Protein AF-A0A7S2CD07-F1 (afdb_monomer_lite)

Structure (mmCIF, N/CA/C/O backbone):
data_AF-A0A7S2CD07-F1
#
_entry.id   AF-A0A7S2CD07-F1
#
loop_
_atom_site.group_PDB
_atom_site.id
_atom_site.type_symbol
_atom_site.label_atom_id
_atom_site.label_alt_id
_atom_site.label_comp_id
_atom_site.label_asym_id
_atom_site.label_entity_id
_atom_site.label_seq_id
_atom_site.pdbx_PDB_ins_code
_atom_site.Cartn_x
_atom_site.Cartn_y
_atom_site.Cartn_z
_atom_site.occupancy
_atom_site.B_iso_or_equiv
_atom_site.auth_seq_id
_atom_site.auth_comp_id
_atom_site.auth_asym_id
_atom_site.auth_atom_id
_atom_site.pdbx_PDB_model_num
ATOM 1 N N . MET A 1 1 ? -21.405 -4.643 19.195 1.00 43.84 1 MET A N 1
ATOM 2 C CA . MET A 1 1 ? -19.970 -4.922 18.968 1.00 43.84 1 MET A CA 1
ATOM 3 C C . MET A 1 1 ? -19.616 -4.439 17.570 1.00 43.84 1 MET A C 1
ATOM 5 O O . MET A 1 1 ? -19.987 -5.109 16.615 1.00 43.84 1 MET A O 1
ATOM 9 N N . ALA A 1 2 ? -19.004 -3.261 17.420 1.00 51.16 2 ALA A N 1
ATOM 10 C CA . ALA A 1 2 ? -18.501 -2.830 16.114 1.00 51.16 2 ALA A CA 1
ATOM 11 C C . ALA A 1 2 ? -17.380 -3.801 15.719 1.00 51.16 2 ALA A C 1
ATOM 13 O O . ALA A 1 2 ? -16.311 -3.814 16.324 1.00 51.16 2 ALA A O 1
ATOM 14 N N . GLY A 1 3 ? -17.703 -4.736 14.827 1.00 63.81 3 GLY A N 1
ATOM 15 C CA . GLY A 1 3 ? -16.822 -5.843 14.486 1.00 63.81 3 GLY A CA 1
ATOM 16 C C . GLY A 1 3 ? -15.568 -5.360 13.764 1.00 63.81 3 GLY A C 1
ATOM 17 O O . GLY A 1 3 ? -15.564 -4.305 13.135 1.00 63.81 3 GLY A O 1
ATOM 18 N N . LEU A 1 4 ? -14.525 -6.190 13.781 1.00 63.84 4 LEU A N 1
ATOM 19 C CA . LEU A 1 4 ? -13.267 -5.988 13.049 1.00 63.84 4 LEU A CA 1
ATOM 20 C C . LEU A 1 4 ? -13.479 -5.561 11.578 1.00 63.84 4 LEU A C 1
ATOM 22 O O . LEU A 1 4 ? -12.668 -4.827 11.021 1.00 63.84 4 LEU A O 1
ATOM 26 N N . ARG A 1 5 ? -14.597 -5.972 10.961 1.00 66.25 5 ARG A N 1
ATOM 27 C CA . ARG A 1 5 ? -15.000 -5.588 9.597 1.00 66.25 5 ARG A CA 1
ATOM 28 C C . ARG A 1 5 ? -15.281 -4.092 9.429 1.00 66.25 5 ARG A C 1
ATOM 30 O O . ARG A 1 5 ? -14.878 -3.534 8.415 1.00 66.25 5 ARG A O 1
ATOM 37 N N . ASP A 1 6 ? -15.916 -3.445 10.406 1.00 69.50 6 ASP A N 1
ATOM 38 C CA . ASP A 1 6 ? -16.236 -2.013 10.332 1.00 69.50 6 ASP A CA 1
ATOM 39 C C . ASP A 1 6 ? -14.962 -1.156 10.387 1.00 69.50 6 ASP A C 1
ATOM 41 O O . ASP A 1 6 ? -14.798 -0.203 9.625 1.00 69.50 6 ASP A O 1
ATOM 45 N N . LEU A 1 7 ? -13.992 -1.570 11.211 1.00 70.56 7 LEU A N 1
ATOM 46 C CA . LEU A 1 7 ? -12.676 -0.935 11.270 1.00 70.56 7 LEU A CA 1
ATOM 47 C C . LEU A 1 7 ? -11.976 -1.001 9.908 1.00 70.56 7 LEU A C 1
ATOM 49 O O . LEU A 1 7 ? -11.522 0.019 9.406 1.00 70.56 7 LEU A O 1
ATOM 53 N N . VAL A 1 8 ? -11.949 -2.161 9.253 1.00 71.00 8 VAL A N 1
ATOM 54 C CA . VAL A 1 8 ? -11.333 -2.271 7.920 1.00 71.00 8 VAL A CA 1
ATOM 55 C C . VAL A 1 8 ? -12.079 -1.413 6.886 1.00 71.00 8 VAL A C 1
ATOM 57 O O . VAL A 1 8 ? -11.448 -0.716 6.089 1.00 71.00 8 VAL A O 1
ATOM 60 N N . GLN A 1 9 ? -13.414 -1.393 6.923 1.00 73.75 9 GLN A N 1
ATOM 61 C CA . GLN A 1 9 ? -14.233 -0.637 5.972 1.00 73.75 9 GLN A CA 1
ATOM 62 C C . GLN A 1 9 ? -14.125 0.884 6.142 1.00 73.75 9 GLN A C 1
ATOM 64 O O . GLN A 1 9 ? -14.210 1.609 5.150 1.00 73.75 9 GLN A O 1
ATOM 69 N N . ASN A 1 10 ? -13.881 1.367 7.361 1.00 80.00 10 ASN A N 1
ATOM 70 C CA . ASN A 1 10 ? -13.784 2.791 7.687 1.00 80.00 10 ASN A CA 1
ATOM 71 C C .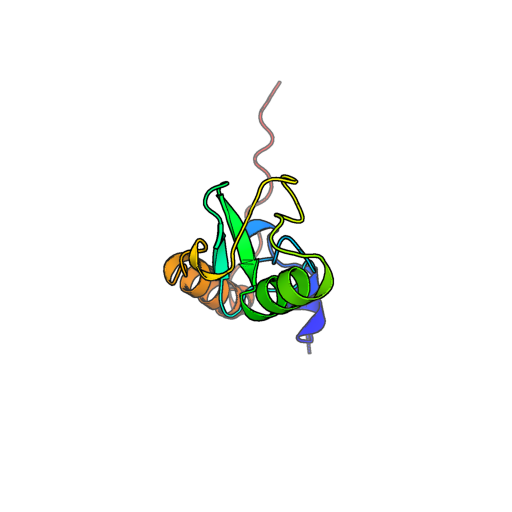 ASN A 1 10 ? -12.334 3.285 7.850 1.00 80.00 10 ASN A C 1
ATOM 73 O O . ASN A 1 10 ? -12.120 4.371 8.396 1.00 80.00 10 ASN A O 1
ATOM 77 N N . ALA A 1 11 ? -11.331 2.506 7.429 1.00 86.00 11 ALA A N 1
ATOM 78 C CA . ALA A 1 11 ? -9.923 2.908 7.474 1.00 86.00 11 ALA A CA 1
ATOM 79 C C . ALA A 1 11 ? -9.599 4.052 6.493 1.00 86.00 11 ALA A C 1
ATOM 81 O O . ALA A 1 11 ? -10.051 4.015 5.353 1.00 86.00 11 ALA A O 1
ATOM 82 N N . PRO A 1 12 ? -8.812 5.072 6.857 1.00 89.25 12 PRO A N 1
ATOM 83 C CA . PRO A 1 12 ? -8.201 5.979 5.889 1.00 89.25 12 PRO A CA 1
ATOM 84 C C . PRO A 1 12 ? -7.479 5.218 4.772 1.00 89.25 12 PRO A C 1
ATOM 86 O O . PRO A 1 12 ? -6.941 4.135 5.003 1.00 89.25 12 PRO A O 1
ATOM 89 N N . LYS A 1 13 ? -7.467 5.772 3.552 1.00 88.25 13 LYS A N 1
ATOM 90 C CA . LYS A 1 13 ? -6.820 5.123 2.396 1.00 88.25 13 LYS A CA 1
ATOM 91 C C . LYS A 1 13 ? -5.323 4.893 2.624 1.00 88.25 13 LYS A C 1
ATOM 93 O O . LYS A 1 13 ? -4.806 3.880 2.182 1.00 88.25 13 LYS A O 1
ATOM 98 N N . GLU A 1 14 ? -4.664 5.788 3.354 1.00 89.69 14 GLU A N 1
ATOM 99 C CA . GLU A 1 14 ? -3.241 5.689 3.715 1.00 89.69 14 GLU A CA 1
ATOM 100 C C . GLU A 1 14 ? -2.907 4.493 4.630 1.00 89.69 14 GLU A C 1
ATOM 102 O O . GLU A 1 14 ? -1.764 4.053 4.681 1.00 89.69 14 GLU A O 1
ATOM 107 N N . PHE A 1 15 ? -3.905 3.926 5.318 1.00 92.75 15 PHE A N 1
ATOM 108 C CA . PHE A 1 15 ? -3.756 2.743 6.176 1.00 92.75 15 PHE A CA 1
ATOM 109 C C . PHE A 1 15 ? -4.161 1.448 5.480 1.00 92.75 15 PHE A C 1
ATOM 111 O O . PHE A 1 15 ? -4.175 0.385 6.106 1.00 92.75 15 PHE A O 1
ATOM 118 N N . ARG A 1 16 ? -4.510 1.529 4.194 1.00 92.88 16 ARG A N 1
ATOM 119 C CA . ARG A 1 16 ? -4.926 0.388 3.391 1.00 92.88 16 ARG A CA 1
ATOM 120 C C . ARG A 1 16 ? -3.857 0.039 2.370 1.00 92.88 16 ARG A C 1
ATOM 122 O O . ARG A 1 16 ? -3.231 0.904 1.769 1.00 92.88 16 ARG A O 1
ATOM 129 N N . CYS A 1 17 ? -3.691 -1.251 2.146 1.00 94.81 17 CYS A N 1
ATOM 130 C CA . CYS A 1 17 ? -2.859 -1.788 1.089 1.00 94.81 17 CYS A CA 1
ATOM 131 C C . CYS A 1 17 ? -3.405 -1.364 -0.279 1.00 94.81 17 CYS A C 1
ATOM 133 O O . CYS A 1 17 ? -4.586 -1.563 -0.568 1.00 94.81 17 CYS A O 1
ATOM 135 N N . ALA A 1 18 ? -2.538 -0.831 -1.143 1.00 94.50 18 ALA A N 1
ATOM 136 C CA . ALA A 1 18 ? -2.931 -0.398 -2.484 1.00 94.50 18 ALA A CA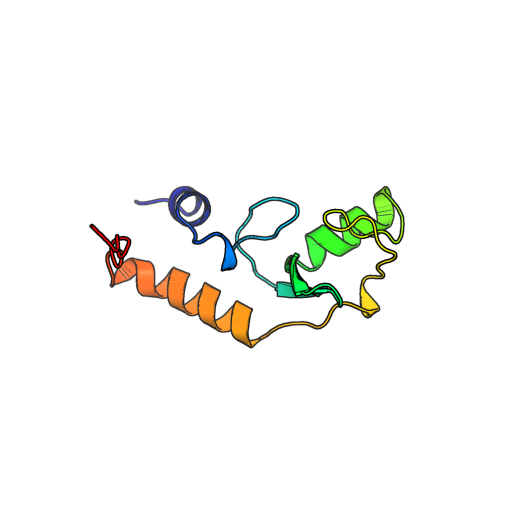 1
ATOM 137 C C . ALA A 1 18 ? -3.393 -1.552 -3.400 1.00 94.50 18 ALA A C 1
ATOM 139 O O . ALA A 1 18 ? -4.046 -1.303 -4.407 1.00 94.50 18 ALA A O 1
ATOM 140 N N . LEU A 1 19 ? -3.071 -2.803 -3.052 1.00 93.25 19 LEU A N 1
ATOM 141 C CA . LEU A 1 19 ? -3.429 -3.995 -3.827 1.00 93.25 19 LEU A CA 1
ATOM 142 C C . LEU A 1 19 ? -4.814 -4.558 -3.488 1.00 93.25 19 LEU A C 1
ATOM 144 O O . LEU A 1 19 ? -5.607 -4.817 -4.386 1.00 93.25 19 LEU A O 1
ATOM 148 N N . ASP A 1 20 ? -5.094 -4.800 -2.206 1.00 91.44 20 ASP A N 1
ATOM 149 C CA . ASP A 1 20 ? -6.313 -5.496 -1.761 1.00 91.44 20 ASP A CA 1
ATOM 150 C C . ASP A 1 20 ? -7.251 -4.619 -0.916 1.00 91.44 20 ASP A C 1
ATOM 152 O O . ASP A 1 20 ? -8.321 -5.071 -0.508 1.00 91.44 20 ASP A O 1
ATOM 156 N N . GLY A 1 21 ? -6.860 -3.371 -0.640 1.00 90.56 21 GLY A N 1
ATOM 157 C CA . GLY A 1 21 ? -7.637 -2.422 0.153 1.00 90.56 21 GLY A CA 1
ATOM 158 C C . GLY A 1 21 ? -7.777 -2.793 1.631 1.00 90.56 21 GLY A C 1
ATOM 159 O O . GLY A 1 21 ? -8.550 -2.141 2.340 1.00 90.56 21 GLY A O 1
ATOM 160 N N . LYS A 1 22 ? -7.070 -3.821 2.115 1.00 91.19 22 LYS A N 1
ATOM 161 C CA . LYS A 1 22 ? -7.117 -4.252 3.517 1.00 91.19 22 LYS A CA 1
ATOM 162 C C . LYS A 1 22 ? -6.192 -3.407 4.374 1.00 91.19 22 LYS A C 1
ATOM 164 O O . LYS A 1 22 ? -5.271 -2.771 3.874 1.00 91.19 22 LYS A O 1
ATOM 169 N N . LEU A 1 23 ? -6.444 -3.411 5.679 1.00 91.88 23 LEU A N 1
ATOM 170 C CA . LEU A 1 23 ? -5.610 -2.707 6.645 1.00 91.88 23 LEU A CA 1
ATOM 171 C C . LEU A 1 23 ? -4.163 -3.231 6.606 1.00 91.88 23 LEU A C 1
ATOM 173 O O . LEU A 1 23 ? -3.948 -4.441 6.556 1.00 91.88 23 LEU A O 1
ATOM 177 N N . LEU A 1 24 ? -3.194 -2.320 6.644 1.00 94.19 24 LEU A N 1
ATOM 178 C CA . LEU A 1 24 ? -1.767 -2.639 6.629 1.00 94.19 24 LEU A CA 1
ATOM 179 C C . LEU A 1 24 ? -1.304 -3.191 7.986 1.00 94.19 24 LEU A C 1
ATOM 181 O O . LEU A 1 24 ? -1.381 -2.501 9.002 1.00 94.19 24 LEU A O 1
ATOM 185 N N . CYS A 1 25 ? -0.764 -4.408 7.997 1.00 93.38 25 CYS A N 1
ATOM 186 C CA . CYS A 1 25 ? -0.167 -5.034 9.180 1.00 93.38 25 CYS A CA 1
ATOM 187 C C . CYS A 1 25 ? 1.368 -5.016 9.112 1.00 93.38 25 CYS A C 1
ATOM 189 O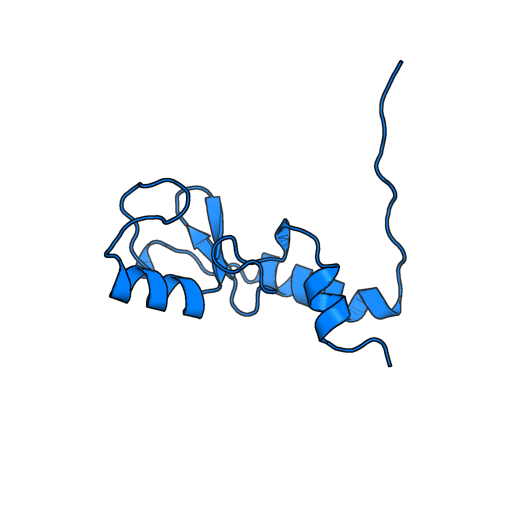 O . CYS A 1 25 ? 2.028 -4.735 10.117 1.00 93.38 25 CYS A O 1
ATOM 191 N N . ASP A 1 26 ? 1.923 -5.285 7.928 1.00 95.88 26 ASP A N 1
ATOM 192 C CA . ASP A 1 26 ? 3.350 -5.198 7.606 1.00 95.88 26 ASP A CA 1
ATOM 193 C C . ASP A 1 26 ? 3.542 -4.307 6.361 1.00 95.88 26 ASP A C 1
ATOM 195 O O . ASP A 1 26 ? 3.737 -4.807 5.246 1.00 95.88 26 ASP A O 1
ATOM 199 N N . PRO A 1 27 ? 3.415 -2.973 6.519 1.00 96.88 27 PRO A N 1
ATOM 200 C CA . PRO A 1 27 ? 3.507 -2.038 5.408 1.00 96.88 27 PRO A CA 1
ATOM 201 C C . PRO A 1 27 ? 4.920 -1.989 4.825 1.00 96.88 27 PRO A C 1
ATOM 203 O O . PRO A 1 27 ? 5.906 -1.748 5.530 1.00 96.88 27 PRO A O 1
ATOM 206 N N . VAL A 1 28 ? 4.994 -2.136 3.507 1.00 97.56 28 VAL A N 1
ATOM 207 C CA . VAL A 1 28 ? 6.196 -1.928 2.700 1.00 97.56 28 VAL A CA 1
ATOM 208 C C . VAL A 1 28 ? 5.948 -0.840 1.665 1.00 97.56 28 VAL A C 1
ATOM 210 O O . VAL A 1 28 ? 4.860 -0.743 1.102 1.00 97.56 28 VAL A O 1
ATOM 213 N N . VAL A 1 29 ? 6.956 -0.010 1.425 1.00 97.06 29 VAL A N 1
ATOM 214 C CA . VAL A 1 29 ? 6.908 1.121 0.499 1.00 97.06 29 VAL A CA 1
ATOM 215 C C . VAL A 1 29 ? 7.771 0.787 -0.705 1.00 97.06 29 VAL A C 1
ATOM 217 O O . VAL A 1 29 ? 8.961 0.507 -0.552 1.00 97.06 29 VAL A O 1
ATOM 220 N N . SER A 1 30 ? 7.172 0.799 -1.893 1.00 96.50 30 SER A N 1
ATOM 221 C CA . SER A 1 30 ? 7.909 0.628 -3.144 1.00 96.50 30 SER A CA 1
ATOM 222 C C . SER A 1 30 ? 8.770 1.860 -3.455 1.00 96.50 30 SER A C 1
ATOM 224 O O . SER A 1 30 ? 8.483 2.953 -2.958 1.00 96.50 30 SER A O 1
ATOM 226 N N . PRO A 1 31 ? 9.780 1.745 -4.336 1.00 94.75 31 PRO A N 1
ATOM 227 C CA . PRO A 1 31 ? 10.539 2.904 -4.815 1.00 94.75 31 PRO A CA 1
ATOM 228 C C . PRO A 1 31 ? 9.664 4.000 -5.445 1.00 94.75 31 PRO A C 1
ATOM 230 O O . PRO A 1 31 ? 10.002 5.176 -5.371 1.00 94.75 31 PRO A O 1
ATOM 233 N N . GLY A 1 32 ? 8.509 3.629 -6.011 1.00 91.31 32 GLY A N 1
ATOM 234 C CA . GLY A 1 32 ? 7.509 4.563 -6.540 1.00 91.31 32 GLY A CA 1
ATOM 235 C C . GLY A 1 32 ? 6.617 5.222 -5.478 1.00 91.31 32 GLY A C 1
ATOM 236 O O . GLY A 1 32 ? 5.651 5.887 -5.837 1.00 91.31 32 GLY A O 1
ATOM 237 N N . GLY A 1 33 ? 6.883 5.011 -4.184 1.00 93.69 33 GLY A N 1
ATOM 238 C CA . GLY A 1 33 ? 6.133 5.614 -3.077 1.00 93.69 33 GLY A CA 1
ATOM 239 C C . GLY A 1 33 ? 4.789 4.949 -2.769 1.00 93.69 33 GLY A C 1
ATOM 240 O O . GLY A 1 33 ? 4.010 5.480 -1.979 1.00 93.69 33 GLY A O 1
ATOM 241 N N . VAL A 1 34 ? 4.495 3.791 -3.366 1.00 95.12 34 VAL A N 1
ATOM 242 C CA . VAL A 1 34 ? 3.232 3.075 -3.138 1.00 95.12 34 VAL A CA 1
ATOM 243 C C . VAL A 1 34 ? 3.369 2.148 -1.937 1.00 95.12 34 VAL A C 1
ATOM 245 O O . VAL A 1 34 ? 4.357 1.424 -1.810 1.00 95.12 34 VAL A O 1
ATOM 248 N N . VAL A 1 35 ? 2.359 2.148 -1.066 1.00 96.50 35 VAL A N 1
ATOM 249 C CA . VAL A 1 35 ? 2.342 1.329 0.149 1.00 96.50 35 VAL A CA 1
ATOM 250 C C . VAL A 1 35 ? 1.538 0.051 -0.076 1.00 96.50 35 VAL A C 1
ATOM 252 O O . VAL A 1 35 ? 0.367 0.081 -0.468 1.00 96.50 35 VAL A O 1
ATOM 255 N N . PHE A 1 36 ? 2.159 -1.084 0.219 1.00 96.50 36 PHE A N 1
ATOM 256 C CA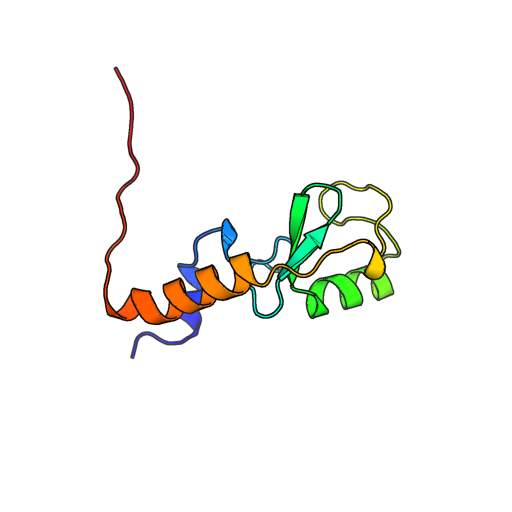 . PHE A 1 36 ? 1.552 -2.402 0.118 1.00 96.50 36 PHE A CA 1
ATOM 257 C C . PHE A 1 36 ? 1.666 -3.161 1.435 1.00 96.50 36 PHE A C 1
ATOM 259 O O . PHE A 1 36 ? 2.566 -2.928 2.237 1.00 96.50 36 PHE A O 1
ATOM 266 N N . GLU A 1 37 ? 0.773 -4.122 1.632 1.00 97.06 37 GLU A N 1
ATOM 267 C CA . GLU A 1 37 ? 0.963 -5.183 2.615 1.00 97.06 37 GLU A CA 1
ATOM 268 C C . GLU A 1 37 ? 1.997 -6.174 2.063 1.00 97.06 37 GLU A C 1
ATOM 270 O O . GLU A 1 37 ? 1.830 -6.685 0.950 1.00 97.06 37 GLU A O 1
ATOM 275 N N . ARG A 1 38 ? 3.068 -6.450 2.821 1.00 96.81 38 ARG A N 1
ATOM 276 C CA . ARG A 1 38 ? 4.201 -7.265 2.350 1.00 96.81 38 ARG A CA 1
ATOM 277 C C . ARG A 1 38 ? 3.754 -8.619 1.817 1.00 96.81 38 ARG A C 1
ATOM 279 O O . ARG A 1 38 ? 4.160 -9.030 0.732 1.00 96.81 38 ARG A O 1
ATOM 286 N N . SER A 1 39 ? 2.926 -9.319 2.586 1.00 96.50 39 SER A N 1
ATOM 287 C CA . SER A 1 39 ? 2.458 -10.663 2.232 1.00 96.50 39 SER A CA 1
ATOM 288 C C . SER A 1 39 ? 1.615 -10.668 0.950 1.00 96.50 39 SER A C 1
ATOM 290 O O . SER A 1 39 ? 1.774 -11.553 0.104 1.00 96.50 39 SER A O 1
ATOM 292 N N . THR A 1 40 ? 0.770 -9.651 0.772 1.00 96.44 40 THR A N 1
ATOM 293 C CA . THR A 1 40 ? -0.041 -9.455 -0.433 1.00 96.44 40 THR A CA 1
ATOM 294 C C . THR A 1 40 ? 0.834 -9.130 -1.644 1.00 96.44 40 THR A C 1
ATOM 296 O O . THR A 1 40 ? 0.657 -9.750 -2.693 1.00 96.44 40 THR A O 1
ATOM 299 N N . LEU A 1 41 ? 1.808 -8.223 -1.502 1.00 96.38 41 LEU A N 1
ATOM 300 C CA . LEU A 1 41 ? 2.719 -7.859 -2.589 1.00 96.38 41 LEU A CA 1
ATOM 301 C C . LEU A 1 41 ? 3.555 -9.054 -3.054 1.00 96.38 41 LEU A C 1
ATOM 303 O O . LEU A 1 41 ? 3.609 -9.326 -4.248 1.00 96.38 41 LEU A O 1
ATOM 307 N N . VAL A 1 42 ? 4.158 -9.803 -2.126 1.00 96.12 42 VAL A N 1
ATOM 308 C CA . VAL A 1 42 ? 4.974 -10.984 -2.459 1.00 96.12 42 VAL A CA 1
ATOM 309 C C . VAL A 1 42 ? 4.159 -12.003 -3.253 1.00 96.12 42 VAL A C 1
ATOM 311 O O . VAL A 1 42 ? 4.611 -12.479 -4.292 1.00 96.12 42 VAL A O 1
ATOM 314 N N . ARG A 1 43 ? 2.930 -12.299 -2.813 1.00 96.56 43 ARG A N 1
ATOM 315 C CA . ARG A 1 43 ? 2.038 -13.223 -3.526 1.00 96.56 43 ARG A CA 1
ATOM 316 C C . ARG A 1 43 ? 1.674 -12.712 -4.919 1.00 96.56 43 ARG A C 1
ATOM 318 O O . ARG A 1 43 ? 1.581 -13.505 -5.852 1.00 96.56 43 ARG A O 1
ATOM 325 N N . TRP A 1 44 ? 1.443 -11.407 -5.057 1.00 95.94 44 TRP A N 1
ATOM 326 C CA . TRP A 1 44 ? 1.143 -10.800 -6.349 1.00 95.94 44 TRP A CA 1
ATOM 327 C C . TRP A 1 44 ? 2.332 -10.938 -7.304 1.00 95.94 44 TRP A C 1
ATOM 329 O O . TRP A 1 44 ? 2.153 -11.443 -8.408 1.00 95.94 44 TRP A O 1
ATOM 339 N N . LEU A 1 45 ? 3.544 -10.593 -6.855 1.00 96.12 45 LEU A N 1
ATOM 340 C CA . LEU A 1 45 ? 4.764 -10.668 -7.668 1.00 96.12 45 LEU A CA 1
ATOM 341 C C . LEU A 1 45 ? 5.080 -12.108 -8.090 1.00 96.12 45 LEU A C 1
ATOM 343 O O . LEU A 1 45 ? 5.459 -12.353 -9.231 1.00 96.12 45 LEU A O 1
ATOM 347 N N . GLN A 1 46 ? 4.848 -13.082 -7.206 1.00 96.25 46 GLN A N 1
ATOM 348 C CA . GLN A 1 46 ? 4.988 -14.505 -7.535 1.00 96.25 46 GLN A CA 1
ATOM 349 C C . GLN A 1 46 ? 4.014 -14.966 -8.627 1.00 96.25 46 GLN A C 1
ATOM 351 O O . GLN A 1 46 ? 4.343 -15.859 -9.401 1.00 96.25 46 GLN A O 1
ATOM 356 N N . LYS A 1 47 ? 2.810 -14.387 -8.682 1.00 96.00 47 LYS A N 1
ATOM 357 C CA . LYS A 1 47 ? 1.763 -14.787 -9.629 1.00 96.00 47 LYS A CA 1
ATOM 358 C C . LYS A 1 47 ? 1.834 -14.035 -10.960 1.00 96.00 47 LYS A C 1
ATOM 360 O O . LYS A 1 47 ? 1.517 -14.613 -11.994 1.00 96.00 47 LYS A O 1
ATOM 365 N N . HIS A 1 48 ? 2.182 -12.754 -10.925 1.00 94.62 48 HIS A N 1
ATOM 366 C CA . HIS A 1 48 ? 2.079 -11.839 -12.065 1.00 94.62 48 HIS A CA 1
ATOM 367 C C . HIS A 1 48 ? 3.438 -11.364 -12.596 1.00 94.62 48 HIS A C 1
ATOM 369 O O . HIS A 1 48 ? 3.482 -10.711 -13.635 1.00 94.62 48 HIS A O 1
ATOM 375 N N . GLY A 1 49 ? 4.536 -11.714 -11.922 1.00 95.06 49 GLY A N 1
ATOM 376 C CA . GLY A 1 49 ? 5.889 -11.303 -12.284 1.00 95.06 49 GLY A CA 1
ATOM 377 C C . GLY A 1 49 ? 6.364 -10.040 -11.549 1.00 95.06 49 GLY A C 1
ATOM 378 O O . GLY A 1 49 ? 5.614 -9.445 -10.771 1.00 95.06 49 GLY A O 1
ATOM 379 N N . PRO A 1 50 ? 7.629 -9.632 -11.768 1.00 95.25 50 PRO A N 1
ATOM 380 C CA . PRO A 1 50 ? 8.296 -8.543 -11.054 1.00 95.25 50 PRO A CA 1
ATOM 381 C C . PRO A 1 50 ? 7.855 -7.159 -11.559 1.00 95.25 50 PRO A C 1
ATOM 383 O O . PRO A 1 50 ? 8.640 -6.387 -12.112 1.00 95.25 50 PRO A O 1
ATOM 386 N N . THR A 1 51 ? 6.573 -6.840 -11.403 1.00 95.56 51 THR A N 1
ATOM 387 C CA . THR A 1 51 ? 5.970 -5.593 -11.885 1.00 95.56 51 THR A CA 1
ATOM 388 C C . THR A 1 51 ? 5.144 -4.937 -10.783 1.00 95.56 51 THR A C 1
ATOM 390 O O . THR A 1 51 ? 4.557 -5.586 -9.931 1.00 95.56 51 THR A O 1
ATOM 393 N N . CYS A 1 52 ? 5.096 -3.616 -10.750 1.00 92.81 52 CYS A N 1
ATOM 394 C CA . CYS A 1 52 ? 4.256 -2.892 -9.823 1.00 92.81 52 CYS A CA 1
ATOM 395 C C . CYS A 1 52 ? 2.803 -2.947 -10.321 1.00 92.81 52 CYS A C 1
ATOM 397 O O . CYS A 1 52 ? 2.531 -2.476 -11.427 1.00 92.81 52 CYS A O 1
ATOM 399 N N . PRO A 1 53 ? 1.844 -3.421 -9.510 1.00 90.62 53 PRO A N 1
ATOM 400 C CA . PRO A 1 53 ? 0.430 -3.495 -9.891 1.00 90.62 53 PRO A CA 1
ATOM 401 C C . PRO A 1 53 ? -0.223 -2.127 -10.126 1.00 90.62 53 PRO A C 1
ATOM 403 O O . PRO A 1 53 ? -1.280 -2.056 -10.743 1.00 90.62 53 PRO A O 1
ATOM 406 N N . ILE A 1 54 ? 0.373 -1.053 -9.594 1.00 93.06 54 ILE A N 1
ATOM 407 C CA . ILE A 1 54 ? -0.181 0.306 -9.651 1.00 93.06 54 ILE A CA 1
ATOM 408 C C . ILE A 1 54 ? 0.526 1.153 -10.707 1.00 93.06 54 ILE A C 1
ATOM 410 O O . ILE A 1 54 ? -0.130 1.843 -11.477 1.00 93.06 54 ILE A O 1
ATOM 414 N N . THR A 1 55 ? 1.861 1.113 -10.745 1.00 90.56 55 THR A N 1
ATOM 415 C CA . THR A 1 55 ? 2.649 1.962 -11.654 1.00 90.56 55 THR A CA 1
ATOM 416 C C . THR A 1 55 ? 3.041 1.257 -12.950 1.00 90.56 55 THR A C 1
ATOM 418 O O . THR A 1 55 ? 3.514 1.914 -13.869 1.00 90.56 55 THR A O 1
ATOM 421 N N . GLY A 1 56 ? 2.896 -0.070 -13.031 1.00 92.31 56 GLY A N 1
ATOM 422 C CA . GLY A 1 56 ? 3.331 -0.867 -14.182 1.00 92.31 56 GLY A CA 1
ATOM 423 C C . GLY A 1 56 ? 4.853 -0.980 -14.347 1.00 92.31 56 GLY A C 1
ATOM 424 O O . GLY A 1 56 ? 5.317 -1.593 -15.301 1.00 92.31 56 GLY A O 1
ATOM 425 N N . GLN A 1 57 ? 5.646 -0.404 -13.440 1.00 92.56 57 GLN A N 1
ATOM 426 C CA . GLN A 1 57 ? 7.111 -0.422 -13.510 1.00 92.56 57 GLN A CA 1
ATOM 427 C C . GLN A 1 57 ? 7.694 -1.718 -12.941 1.00 92.56 57 GLN A C 1
ATOM 429 O O . GLN A 1 57 ? 7.033 -2.390 -12.157 1.00 92.56 57 GLN A O 1
ATOM 434 N N . ALA A 1 58 ? 8.940 -2.055 -13.278 1.00 95.12 58 ALA A N 1
ATOM 435 C CA . ALA A 1 58 ? 9.628 -3.187 -12.657 1.00 95.12 58 ALA A CA 1
ATOM 436 C C . ALA A 1 58 ? 9.684 -3.020 -11.127 1.00 95.12 58 ALA A C 1
ATOM 438 O O . ALA A 1 58 ? 10.008 -1.941 -10.628 1.00 95.12 58 ALA A O 1
ATOM 439 N N . LEU A 1 59 ? 9.334 -4.075 -10.392 1.00 96.06 59 LEU A N 1
ATOM 440 C CA . LEU A 1 59 ? 9.306 -4.068 -8.931 1.00 96.06 59 LEU A CA 1
ATOM 441 C C . LEU A 1 59 ? 9.650 -5.451 -8.387 1.00 96.06 59 LEU A C 1
ATOM 443 O O . LEU A 1 59 ? 8.971 -6.424 -8.714 1.00 96.06 59 LEU A O 1
ATOM 447 N N . GLN A 1 60 ? 10.648 -5.534 -7.510 1.00 94.94 60 GLN A N 1
ATOM 448 C CA . GLN A 1 60 ? 10.898 -6.722 -6.699 1.00 94.94 60 GLN A CA 1
ATOM 449 C C . GLN A 1 60 ? 10.473 -6.483 -5.250 1.00 94.94 60 GLN A C 1
ATOM 451 O O . GLN A 1 60 ? 10.383 -5.351 -4.775 1.00 94.94 60 GLN A O 1
ATOM 456 N N . ALA A 1 61 ? 10.204 -7.567 -4.521 1.00 92.81 61 ALA A N 1
ATOM 457 C CA . ALA A 1 61 ? 9.832 -7.471 -3.112 1.00 92.81 61 ALA A CA 1
ATOM 458 C C . ALA A 1 61 ? 10.966 -6.881 -2.253 1.00 92.81 61 ALA A C 1
ATOM 460 O O . ALA A 1 61 ? 10.682 -6.210 -1.262 1.00 92.81 61 ALA A O 1
ATOM 461 N N . ASP A 1 62 ? 12.219 -7.109 -2.650 1.00 94.25 62 ASP A N 1
ATOM 462 C CA . ASP A 1 62 ? 13.409 -6.645 -1.931 1.00 94.25 62 ASP A CA 1
ATOM 463 C C . ASP A 1 62 ? 13.695 -5.152 -2.151 1.00 94.25 62 ASP A C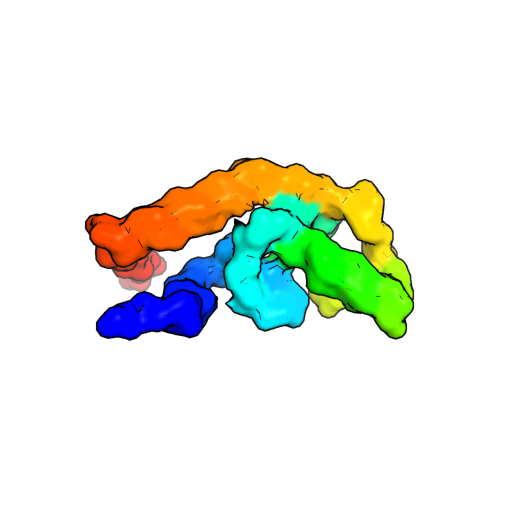 1
ATOM 465 O O . ASP A 1 62 ? 14.312 -4.511 -1.300 1.00 94.25 62 ASP A O 1
ATOM 469 N N . ASP A 1 63 ? 13.163 -4.562 -3.227 1.00 93.56 63 ASP A N 1
ATOM 470 C CA . ASP A 1 63 ? 13.219 -3.113 -3.460 1.00 93.56 63 ASP A CA 1
ATOM 471 C C . ASP A 1 63 ? 12.286 -2.343 -2.509 1.00 93.56 63 ASP A C 1
ATOM 473 O O . ASP A 1 63 ? 12.414 -1.127 -2.325 1.00 93.56 63 ASP A O 1
ATOM 477 N N . CYS A 1 64 ? 11.317 -3.039 -1.906 1.00 95.81 64 CYS A N 1
ATOM 478 C CA . CYS A 1 64 ? 10.320 -2.441 -1.034 1.00 95.81 64 CYS A CA 1
ATOM 479 C C . CYS A 1 64 ? 10.820 -2.345 0.409 1.00 95.81 64 CYS A C 1
ATOM 481 O O . CYS A 1 64 ? 11.073 -3.342 1.090 1.00 95.81 64 CYS A O 1
ATOM 483 N N . LYS A 1 65 ? 10.868 -1.121 0.935 1.00 97.62 65 LYS A N 1
ATOM 484 C CA . LYS A 1 65 ? 11.324 -0.859 2.304 1.00 97.62 65 LYS A CA 1
ATOM 485 C C . LYS A 1 65 ? 10.171 -1.001 3.286 1.00 97.62 65 LYS A C 1
ATOM 487 O O . LYS A 1 65 ? 9.128 -0.374 3.117 1.00 97.62 65 LYS A O 1
ATOM 492 N N . ARG A 1 66 ? 10.355 -1.785 4.352 1.00 96.62 66 ARG A N 1
ATOM 493 C CA . ARG A 1 66 ? 9.395 -1.822 5.469 1.00 96.62 66 ARG A CA 1
ATOM 494 C C . ARG A 1 66 ? 9.265 -0.437 6.099 1.00 96.62 66 ARG A C 1
ATOM 496 O O . ARG A 1 66 ? 10.269 0.248 6.281 1.00 96.62 66 ARG A O 1
ATOM 503 N N . SER A 1 67 ? 8.047 -0.062 6.484 1.00 96.62 67 SER A N 1
ATOM 504 C CA . SER A 1 67 ? 7.767 1.210 7.158 1.00 96.62 67 SER A CA 1
ATOM 505 C C . SER A 1 67 ? 7.176 0.990 8.556 1.00 96.62 67 SER A C 1
ATOM 507 O O . SER A 1 67 ? 5.956 0.914 8.722 1.00 96.62 67 SER A O 1
ATOM 509 N N . PRO A 1 68 ? 8.023 0.905 9.602 1.00 94.75 68 PRO A N 1
ATOM 510 C CA . PRO A 1 68 ? 7.560 0.843 10.990 1.00 94.75 68 PRO A CA 1
ATOM 511 C C . PRO A 1 68 ? 6.694 2.045 11.380 1.00 94.75 68 PRO A C 1
ATOM 513 O O . PRO A 1 68 ? 5.799 1.913 12.210 1.00 94.75 68 PRO A O 1
ATOM 516 N N . GLU A 1 69 ? 6.940 3.193 10.751 1.00 94.94 69 GLU A N 1
ATOM 517 C CA . GLU A 1 69 ? 6.199 4.431 10.974 1.00 94.94 69 GLU A CA 1
ATOM 518 C C . GLU A 1 69 ? 4.729 4.292 10.556 1.00 94.94 69 GLU A C 1
ATOM 520 O O . GLU A 1 69 ? 3.833 4.489 11.373 1.00 94.94 69 GLU A O 1
ATOM 525 N N . ILE A 1 70 ? 4.458 3.818 9.333 1.00 93.75 70 ILE A N 1
ATOM 526 C CA . ILE A 1 70 ? 3.078 3.556 8.885 1.00 93.75 70 ILE A CA 1
ATOM 527 C C . ILE A 1 70 ? 2.430 2.497 9.780 1.00 93.75 70 ILE A C 1
ATOM 529 O O . ILE A 1 70 ? 1.280 2.640 10.189 1.00 93.75 70 ILE A O 1
ATOM 533 N N . ARG A 1 71 ? 3.174 1.448 10.151 1.00 94.12 71 ARG A N 1
ATOM 534 C CA . ARG A 1 71 ? 2.661 0.395 11.038 1.00 94.12 71 ARG A CA 1
ATOM 535 C C . ARG A 1 71 ? 2.238 0.951 12.398 1.00 94.12 71 ARG A C 1
ATOM 537 O O . ARG A 1 71 ? 1.208 0.539 12.942 1.00 94.12 71 ARG A O 1
ATOM 544 N N . LYS A 1 72 ? 3.019 1.882 12.948 1.00 93.19 72 LYS A N 1
ATOM 545 C CA . LYS A 1 72 ? 2.704 2.579 14.195 1.00 93.19 72 LYS A CA 1
ATOM 546 C C . LYS A 1 72 ? 1.436 3.415 14.037 1.00 93.19 72 LYS A C 1
ATOM 548 O O . LYS A 1 72 ? 0.521 3.225 14.831 1.00 93.19 72 LYS A O 1
ATOM 553 N N . GLN A 1 73 ? 1.333 4.228 12.987 1.00 92.25 73 GLN A N 1
ATOM 554 C CA . GLN A 1 73 ? 0.151 5.061 12.726 1.00 92.25 73 GLN A CA 1
ATOM 555 C C . GLN A 1 73 ? -1.127 4.230 12.557 1.00 92.25 73 GLN A C 1
ATOM 557 O O . GLN A 1 73 ? -2.151 4.539 13.163 1.00 92.25 73 GLN A O 1
ATOM 562 N N . VAL A 1 74 ? -1.064 3.118 11.816 1.00 91.19 74 VAL A N 1
ATOM 563 C CA . VAL A 1 74 ? -2.191 2.181 11.677 1.00 91.19 74 VAL A CA 1
ATOM 564 C C . VAL A 1 74 ? -2.585 1.612 13.042 1.00 91.19 74 VAL A C 1
ATOM 566 O O . VAL A 1 74 ? -3.765 1.569 13.385 1.00 91.19 74 VAL A O 1
ATOM 569 N N . THR A 1 75 ? -1.607 1.202 13.851 1.00 89.81 75 THR A N 1
ATOM 570 C CA . THR A 1 75 ? -1.846 0.648 15.193 1.00 89.81 75 THR A CA 1
ATOM 571 C C . THR A 1 75 ? -2.481 1.682 16.122 1.00 89.81 75 THR A C 1
ATOM 573 O O . THR A 1 75 ? -3.441 1.377 16.832 1.00 89.81 75 THR A O 1
ATOM 576 N N . GLU A 1 76 ? -1.965 2.910 16.120 1.00 89.12 76 GLU A N 1
ATOM 577 C CA . GLU A 1 76 ? -2.511 4.034 16.877 1.00 89.12 76 GLU A CA 1
ATOM 578 C C . GLU A 1 76 ? -3.923 4.372 16.421 1.00 89.12 76 GLU A C 1
ATOM 580 O O . GLU A 1 76 ? -4.789 4.590 17.261 1.00 89.12 76 GLU A O 1
ATOM 585 N N . TRP A 1 77 ? -4.199 4.321 15.121 1.00 87.25 77 TRP A N 1
ATOM 586 C CA . TRP A 1 77 ? -5.532 4.535 14.581 1.00 87.25 77 TRP A CA 1
ATOM 587 C C . TRP A 1 77 ? -6.518 3.436 14.998 1.00 87.25 77 TRP A C 1
ATOM 589 O O . TRP A 1 77 ? -7.618 3.745 15.457 1.00 87.25 77 TRP A O 1
ATOM 599 N N . VAL A 1 78 ? -6.126 2.158 14.928 1.00 85.56 78 VAL A N 1
ATOM 600 C CA . VAL A 1 78 ? -6.966 1.036 15.388 1.00 85.56 78 VAL A CA 1
ATOM 601 C C . VAL A 1 78 ? -7.280 1.175 16.880 1.00 85.56 78 VAL A C 1
ATOM 603 O O . VAL A 1 78 ? -8.421 0.979 17.295 1.00 85.56 78 VAL A O 1
ATOM 606 N N . ARG A 1 79 ? -6.287 1.561 17.692 1.00 84.31 79 ARG A N 1
ATOM 607 C CA . ARG A 1 79 ? -6.449 1.798 19.138 1.00 84.31 79 ARG A CA 1
ATOM 608 C C . ARG A 1 79 ? -7.260 3.066 19.436 1.00 84.31 79 ARG A C 1
ATOM 610 O O . ARG A 1 79 ? -8.052 3.098 20.376 1.00 84.31 79 ARG A O 1
ATOM 617 N N . GLY A 1 80 ? -7.057 4.106 18.636 1.00 75.62 80 GLY A N 1
ATOM 618 C CA . GLY A 1 80 ? -7.620 5.447 18.767 1.00 75.62 80 GLY A CA 1
ATOM 619 C C . GLY A 1 80 ? -9.033 5.587 18.207 1.00 75.62 80 GLY A C 1
ATOM 620 O O . GLY A 1 80 ? -9.752 6.490 18.622 1.00 75.62 80 GLY A O 1
ATOM 621 N N . LYS A 1 81 ? -9.507 4.659 17.368 1.00 60.41 81 LYS A N 1
ATOM 622 C CA . LYS A 1 81 ? -10.935 4.532 17.024 1.00 60.41 81 LYS A CA 1
ATOM 623 C C . LYS A 1 81 ? -11.822 4.148 18.214 1.00 60.41 81 LYS A C 1
ATOM 625 O O . LYS A 1 81 ? -13.035 4.301 18.132 1.00 60.41 81 LYS A O 1
ATOM 630 N N . GLY A 1 82 ? -11.228 3.753 19.343 1.00 50.28 82 GLY A N 1
ATOM 631 C CA . GLY A 1 82 ? -11.898 3.739 20.645 1.00 50.28 82 GLY A CA 1
ATOM 632 C C . GLY A 1 82 ? -12.013 5.116 21.323 1.00 50.28 82 GLY A C 1
ATOM 633 O O . GLY A 1 82 ? -12.610 5.195 22.391 1.00 50.28 82 GLY A O 1
ATOM 634 N N . ARG A 1 83 ? -11.429 6.191 20.763 1.00 54.03 83 ARG A N 1
ATOM 635 C CA . ARG A 1 83 ? -11.320 7.514 21.413 1.00 54.03 83 ARG A CA 1
ATOM 636 C C . ARG A 1 83 ? -11.567 8.752 20.542 1.00 54.03 83 ARG A C 1
ATOM 638 O O . ARG A 1 83 ? -11.892 9.774 21.133 1.00 54.03 83 ARG A O 1
ATOM 645 N N . GLN A 1 84 ? -11.477 8.737 19.208 1.00 46.97 84 GLN A N 1
ATOM 646 C CA . GLN A 1 84 ? -11.650 9.983 18.439 1.00 46.97 84 GLN A CA 1
ATOM 647 C C . GLN A 1 84 ? -12.420 9.842 17.122 1.00 46.97 84 GLN A C 1
ATOM 649 O O . GLN A 1 84 ? -12.057 9.103 16.208 1.00 46.97 84 GLN A O 1
ATOM 654 N N . ARG A 1 85 ? -13.510 10.617 17.081 1.00 50.47 85 ARG A N 1
ATOM 655 C CA . ARG A 1 85 ? -14.322 10.985 15.921 1.00 50.47 85 ARG A CA 1
ATOM 656 C C . ARG A 1 85 ? -13.472 11.772 14.913 1.00 50.47 85 ARG A C 1
ATOM 658 O O . ARG A 1 85 ? -12.555 12.493 15.291 1.00 50.47 85 ARG A O 1
ATOM 665 N N . GL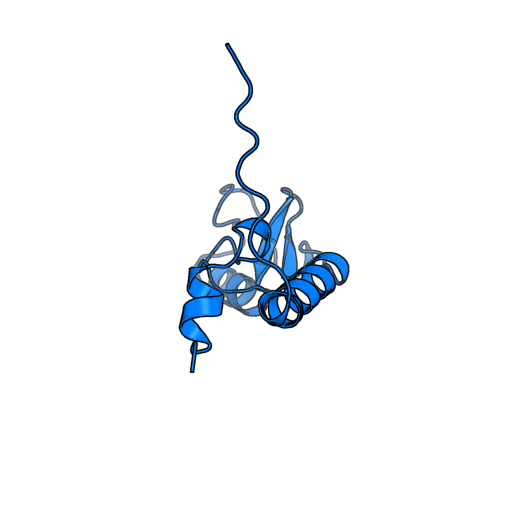U A 1 86 ? -13.817 11.613 13.644 1.00 51.50 86 GLU A N 1
ATOM 666 C CA . GLU A 1 86 ? -13.203 12.210 12.452 1.00 51.50 86 GLU A CA 1
ATOM 667 C C . GLU A 1 86 ? -12.869 13.713 12.589 1.00 51.50 86 GLU A C 1
ATOM 669 O O . GLU A 1 86 ? -13.732 14.486 13.016 1.00 51.50 86 GLU A O 1
ATOM 674 N N . PRO A 1 87 ? -11.708 14.201 12.108 1.00 47.31 87 PRO A N 1
ATOM 675 C CA . PRO A 1 87 ? -11.619 15.579 11.662 1.00 47.31 87 PRO A CA 1
ATOM 676 C C . PRO A 1 87 ? -12.295 15.677 10.289 1.00 47.31 87 PRO A C 1
ATOM 678 O O . PRO A 1 87 ? -11.789 15.188 9.277 1.00 47.31 87 PRO A O 1
ATOM 681 N N . LYS A 1 88 ? -13.479 16.298 10.279 1.00 50.59 88 LYS A N 1
ATOM 682 C CA . LYS A 1 88 ? -14.230 16.670 9.077 1.00 50.59 88 LYS A CA 1
ATOM 683 C C . LYS A 1 88 ? -13.319 17.369 8.060 1.00 50.59 88 LYS A C 1
ATOM 685 O O . LYS A 1 88 ? -12.535 18.249 8.414 1.00 50.59 88 LYS A O 1
ATOM 690 N N . LYS A 1 89 ? -13.490 16.986 6.790 1.00 46.34 89 LYS A N 1
ATOM 691 C CA . LYS A 1 89 ? -12.962 17.639 5.583 1.00 46.34 89 LYS A CA 1
ATOM 692 C C . LYS A 1 89 ? -12.880 19.163 5.758 1.00 46.34 89 LYS A C 1
ATOM 694 O O . LYS A 1 89 ? -13.908 19.816 5.927 1.00 46.34 89 LYS A O 1
ATOM 699 N N . LYS A 1 90 ? -11.677 19.736 5.659 1.00 44.19 90 LYS A N 1
ATOM 700 C CA . LYS A 1 90 ? -11.521 21.175 5.413 1.00 44.19 90 LYS A CA 1
ATOM 701 C C . LYS A 1 90 ? -11.942 21.447 3.967 1.00 44.19 90 LYS A C 1
ATOM 703 O O . LYS A 1 90 ? -11.137 21.304 3.055 1.00 44.19 90 LYS A O 1
ATOM 708 N N . ASN A 1 91 ? -13.205 21.814 3.766 1.00 51.53 91 ASN A N 1
ATOM 709 C CA . ASN A 1 91 ? -13.599 22.565 2.578 1.00 51.53 91 ASN A CA 1
ATOM 710 C C . ASN A 1 91 ? -12.943 23.952 2.658 1.00 51.53 91 ASN A C 1
ATOM 712 O O . ASN A 1 91 ? -13.111 24.658 3.653 1.00 51.53 91 ASN A O 1
ATOM 716 N N . LYS A 1 92 ? -12.206 24.341 1.618 1.00 47.69 92 LYS A N 1
ATOM 717 C CA . LYS A 1 92 ? -11.805 25.725 1.338 1.00 47.69 92 LYS A CA 1
ATOM 718 C C . LYS A 1 92 ? -11.801 25.855 -0.194 1.00 47.69 92 LYS A C 1
ATOM 720 O O . LYS A 1 92 ? -11.167 25.031 -0.837 1.00 47.69 92 LYS A O 1
ATOM 725 N N . GLY A 1 93 ? -12.518 26.775 -0.823 1.00 41.59 93 GLY A N 1
ATOM 726 C CA . GLY A 1 93 ? -13.150 27.979 -0.300 1.00 41.59 93 GLY A CA 1
ATOM 727 C C . GLY A 1 93 ? -14.154 28.577 -1.300 1.00 41.59 93 GLY A C 1
ATOM 728 O O . GLY A 1 93 ? -14.628 27.834 -2.161 1.00 41.59 93 GLY A O 1
ATOM 729 N N . PRO A 1 94 ? -14.511 29.862 -1.120 1.00 57.72 94 PRO A N 1
ATOM 730 C CA . PRO A 1 94 ? -15.350 30.627 -2.041 1.00 57.72 94 PRO A CA 1
ATOM 731 C C . PRO A 1 94 ? -14.630 30.967 -3.351 1.00 57.72 94 PRO A C 1
ATOM 733 O O . PRO A 1 94 ? -13.377 31.019 -3.338 1.00 57.72 94 PRO A O 1
#

InterPro domains:
  IPR003613 U-box domain [PF04564] (11-81)
  IPR003613 U-box domain [PS51698] (10-84)
  IPR003613 U-box domain [SM00504] (14-77)
  IPR013083 Zinc finger, RING/FYVE/PHD-type [G3DSA:3.30.40.10] (8-84)
  IPR045210 PUB protein, U-box domain, plant [cd16664] (12-64)

Radius of gyration: 15.31 Å; chains: 1; bounding box: 33×45×36 Å

pLDDT: mean 83.96, std 17.29, range [41.59, 97.62]

Secondary structure (DSSP, 8-state):
---HHHHHHT--GGGB-TTT-PBPSSEEE-TTS-EEEHHHHHHHHHHH-SB-TTT-SB--GGGSEE-HHHHHHHHHHHHHTTT-----------

Organism: NCBI:txid327968

Sequence (94 aa):
MAGLRDLVQNAPKEFRCALDGKLLCDPVVSPGGVVFERSTLVRWLQKHGPTCPITGQALQADDCKRSPEIRKQVTEWVRGKGRQREPKKKNKGP

Foldseek 3Di:
DCDPVNCLVPDDQLQAAPQPSGGAQWWWAAPVRHIHRLVRVQVCCVVPNQADPPPRHGHDSVNTHTDVPSNVVSVCSVVCVVPDDDPDDPDDDD